Protein AF-A0A383BK73-F1 (afdb_monomer)

Structure (mmCIF, N/CA/C/O backbone):
data_AF-A0A383BK73-F1
#
_entry.id   AF-A0A383BK73-F1
#
loop_
_atom_site.group_PDB
_atom_site.id
_atom_site.type_symbol
_atom_site.label_atom_id
_atom_site.label_alt_id
_atom_site.label_comp_id
_atom_site.label_asym_id
_atom_site.label_entity_id
_atom_site.label_seq_id
_atom_site.pdbx_PDB_ins_code
_atom_site.Cartn_x
_atom_site.Cartn_y
_atom_site.Cartn_z
_atom_site.occupancy
_atom_site.B_iso_or_equiv
_atom_site.auth_seq_id
_atom_site.auth_comp_id
_atom_site.auth_asym_id
_atom_site.auth_atom_id
_atom_site.pdbx_PDB_model_num
ATOM 1 N N . MET A 1 1 ? -9.901 5.874 43.214 1.00 51.38 1 MET A N 1
ATOM 2 C CA . MET A 1 1 ? -9.232 5.054 42.184 1.00 51.38 1 MET A CA 1
ATOM 3 C C . MET A 1 1 ? -10.027 5.201 40.898 1.00 51.38 1 MET A C 1
ATOM 5 O O . MET A 1 1 ? -11.142 4.696 40.832 1.00 51.38 1 MET A O 1
ATOM 9 N N . SER A 1 2 ? -9.536 5.984 39.936 1.00 56.97 2 SER A N 1
ATOM 10 C CA . SER A 1 2 ? -10.141 6.052 38.604 1.00 56.97 2 SER A CA 1
ATOM 11 C C . SER A 1 2 ? -9.863 4.730 37.891 1.00 56.97 2 SER A C 1
ATOM 13 O O . SER A 1 2 ? -8.716 4.380 37.637 1.00 56.97 2 SER A O 1
ATOM 15 N N . ASN A 1 3 ? -10.914 3.959 37.624 1.00 64.88 3 ASN A N 1
ATOM 16 C CA . ASN A 1 3 ? -10.825 2.785 36.764 1.00 64.88 3 ASN A CA 1
ATOM 17 C C . ASN A 1 3 ? -10.771 3.287 35.320 1.00 64.88 3 ASN A C 1
ATOM 19 O O . ASN A 1 3 ? -11.818 3.482 34.699 1.00 64.88 3 ASN A O 1
ATOM 23 N N . GLU A 1 4 ? -9.573 3.561 34.808 1.00 71.62 4 GLU A N 1
ATOM 24 C CA . GLU A 1 4 ? -9.402 3.791 33.376 1.00 71.62 4 GLU A CA 1
ATOM 25 C C . GLU A 1 4 ? -9.797 2.506 32.648 1.00 71.62 4 GLU A C 1
ATOM 27 O O . GLU A 1 4 ? -9.168 1.457 32.791 1.00 71.62 4 GLU A O 1
ATOM 32 N N . LYS A 1 5 ? -10.928 2.556 31.941 1.00 78.62 5 LYS A N 1
ATOM 33 C CA . LYS A 1 5 ? -11.433 1.405 31.200 1.00 78.62 5 LYS A CA 1
ATOM 34 C C . LYS A 1 5 ? -10.514 1.183 30.006 1.00 78.62 5 LYS A C 1
ATOM 36 O O . LYS A 1 5 ? -10.494 2.000 29.090 1.00 78.62 5 LYS A O 1
ATOM 41 N N . TYR A 1 6 ? -9.776 0.075 30.020 1.00 88.06 6 TYR A N 1
ATOM 42 C CA . TYR A 1 6 ? -8.987 -0.359 28.873 1.00 88.06 6 TYR A CA 1
ATOM 43 C C . TYR A 1 6 ? -9.906 -0.528 27.661 1.00 88.06 6 TYR A C 1
ATOM 45 O O . TYR A 1 6 ? -10.879 -1.286 27.705 1.00 88.06 6 TYR A O 1
ATOM 53 N N . TYR A 1 7 ? -9.616 0.201 26.587 1.00 85.06 7 TYR A N 1
ATOM 54 C CA . TYR A 1 7 ? -10.359 0.063 25.346 1.00 85.06 7 TYR A CA 1
ATOM 55 C C . TYR A 1 7 ? -9.918 -1.216 24.635 1.00 85.06 7 TYR A C 1
ATOM 57 O O . TYR A 1 7 ? -8.772 -1.336 24.209 1.00 85.06 7 TYR A O 1
ATOM 65 N N . VAL A 1 8 ? -10.845 -2.163 24.497 1.00 89.25 8 VAL A N 1
ATOM 66 C CA . VAL A 1 8 ? -10.666 -3.330 23.633 1.00 89.25 8 VAL A CA 1
ATOM 67 C C . VAL A 1 8 ? -11.269 -2.986 22.273 1.00 89.25 8 VAL A C 1
ATOM 69 O O . VAL A 1 8 ? -12.492 -2.842 22.178 1.00 89.25 8 VAL A O 1
ATOM 72 N N . PRO A 1 9 ? -10.449 -2.824 21.223 1.00 85.12 9 PRO A N 1
ATOM 73 C CA . PRO A 1 9 ? -10.971 -2.555 19.899 1.00 85.12 9 PRO A CA 1
ATOM 74 C C . PRO A 1 9 ? -11.741 -3.762 19.370 1.00 85.12 9 PRO A C 1
ATOM 76 O O . PRO A 1 9 ? -11.393 -4.921 19.597 1.00 85.12 9 PRO A O 1
ATOM 79 N N . HIS A 1 10 ? -12.790 -3.463 18.620 1.00 87.25 10 HIS A N 1
ATOM 80 C CA . HIS A 1 10 ? -13.483 -4.432 17.791 1.00 87.25 10 HIS A CA 1
ATOM 81 C C . HIS A 1 10 ? -12.572 -4.873 16.637 1.00 87.25 10 HIS A C 1
ATOM 83 O O . HIS A 1 10 ? -11.666 -4.147 16.220 1.00 87.25 10 HIS A O 1
ATOM 89 N N . GLY A 1 11 ? -12.802 -6.088 16.135 1.00 90.31 11 GLY A N 1
ATOM 90 C CA . GLY A 1 11 ? -12.031 -6.634 15.021 1.00 90.31 11 GLY A CA 1
ATOM 91 C C . GLY A 1 11 ? -12.106 -5.733 13.788 1.00 90.31 11 GLY A C 1
ATOM 92 O O . GLY A 1 11 ? -13.166 -5.205 13.456 1.00 90.31 11 GLY A O 1
ATOM 93 N N . THR A 1 12 ? -10.974 -5.569 13.106 1.00 92.75 12 THR A N 1
ATOM 94 C CA . THR A 1 12 ? -10.857 -4.763 11.890 1.00 92.75 12 THR A CA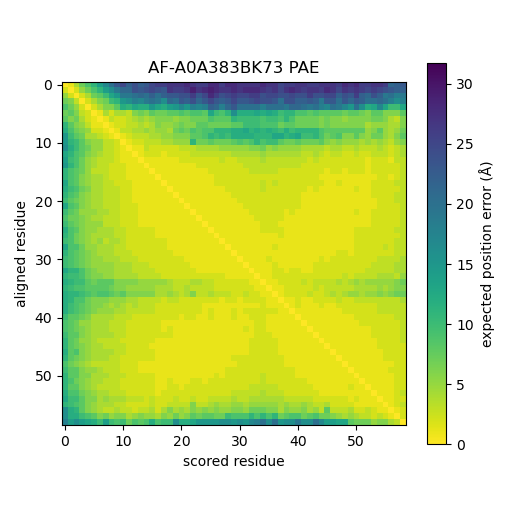 1
ATOM 95 C C . THR A 1 12 ? -10.112 -5.536 10.808 1.00 92.75 12 THR A C 1
ATOM 97 O O . THR A 1 12 ? -9.096 -6.178 11.074 1.00 92.75 12 THR A O 1
ATOM 100 N N . TYR A 1 13 ? -10.615 -5.464 9.577 1.00 94.62 13 TYR A N 1
ATOM 101 C CA . TYR A 1 13 ? -10.008 -6.107 8.408 1.00 94.62 13 TYR A CA 1
ATOM 102 C C . TYR A 1 13 ? -8.955 -5.230 7.721 1.00 94.62 13 TYR A C 1
ATOM 104 O O . TYR A 1 13 ? -8.172 -5.719 6.903 1.00 94.62 13 TYR A O 1
ATOM 112 N N . TRP A 1 14 ? -8.903 -3.943 8.068 1.00 96.19 14 TRP A N 1
ATOM 113 C CA . TRP A 1 14 ? -8.022 -2.963 7.440 1.00 96.19 14 TRP A CA 1
ATOM 114 C C . TRP A 1 14 ? -6.524 -3.335 7.445 1.00 96.19 14 TRP A C 1
ATOM 116 O O . TRP A 1 14 ? -5.888 -3.125 6.412 1.00 96.19 14 TRP A O 1
ATOM 126 N N . PRO A 1 15 ? -5.947 -3.971 8.492 1.00 95.44 15 PRO A N 1
ATOM 127 C CA . PRO A 1 15 ? -4.539 -4.388 8.474 1.00 95.44 15 PRO A CA 1
ATOM 128 C C . PRO A 1 15 ? -4.192 -5.392 7.362 1.00 95.44 15 PRO A C 1
ATOM 130 O O . PRO A 1 15 ? -3.111 -5.326 6.770 1.00 95.44 15 PRO A O 1
ATOM 133 N N . ILE A 1 16 ? -5.106 -6.317 7.049 1.00 97.44 16 ILE A N 1
ATOM 134 C CA . ILE A 1 16 ? -4.898 -7.306 5.982 1.00 97.44 16 ILE A CA 1
ATOM 135 C C . ILE A 1 16 ? -4.965 -6.609 4.622 1.00 97.44 16 ILE A C 1
ATOM 137 O O . ILE A 1 16 ? -4.095 -6.823 3.779 1.00 97.44 16 ILE A O 1
ATOM 141 N N . ILE A 1 17 ? -5.958 -5.738 4.424 1.00 97.75 17 I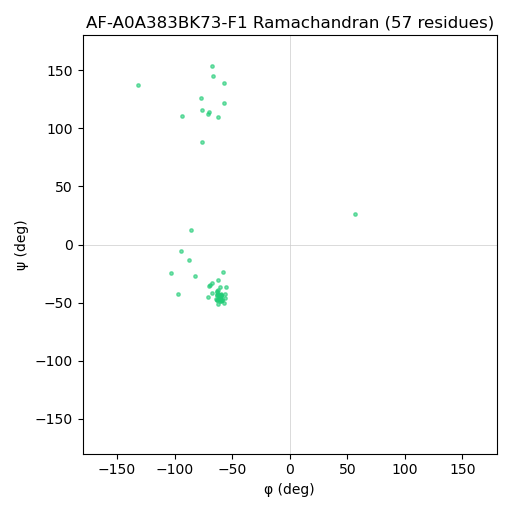LE A N 1
ATOM 142 C CA . ILE A 1 17 ? -6.114 -4.965 3.183 1.00 97.75 17 ILE A CA 1
ATOM 143 C C . ILE A 1 17 ? -4.871 -4.097 2.940 1.00 97.75 17 ILE A C 1
ATOM 145 O O . ILE A 1 17 ? -4.339 -4.083 1.830 1.00 97.75 17 ILE A O 1
ATOM 149 N N . GLY A 1 18 ? -4.362 -3.438 3.985 1.00 97.31 18 GLY A N 1
ATOM 150 C CA . GLY A 1 18 ? -3.126 -2.659 3.928 1.00 97.31 18 GLY A CA 1
ATOM 151 C C . GLY A 1 18 ? -1.917 -3.507 3.532 1.00 97.31 18 GLY A C 1
ATOM 152 O O . GLY A 1 18 ? -1.152 -3.113 2.654 1.00 97.3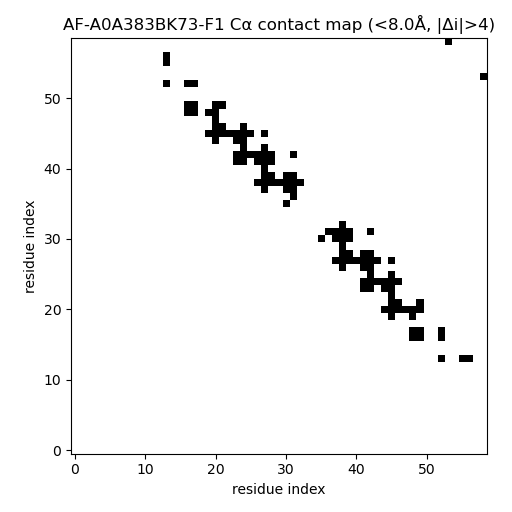1 18 GLY A O 1
ATOM 153 N N . SER A 1 19 ? -1.784 -4.705 4.108 1.00 98.25 19 SER A N 1
ATOM 154 C CA . SER A 1 19 ? -0.698 -5.639 3.777 1.00 98.25 19 SER A CA 1
ATOM 155 C C . SER A 1 19 ? -0.734 -6.054 2.301 1.00 98.25 19 SER A C 1
ATOM 157 O O . SER A 1 19 ? 0.285 -5.984 1.617 1.00 98.25 19 SER A O 1
ATOM 159 N N . VAL A 1 20 ? -1.917 -6.398 1.778 1.00 98.50 20 VAL A N 1
ATOM 160 C CA . VAL A 1 20 ? -2.113 -6.716 0.352 1.00 98.50 20 VAL A CA 1
ATOM 161 C C . VAL A 1 20 ? -1.775 -5.514 -0.534 1.00 98.50 20 VAL A C 1
ATOM 163 O O . VAL A 1 20 ? -1.089 -5.678 -1.545 1.00 98.50 20 VAL A O 1
ATOM 166 N N . GLY A 1 21 ? -2.208 -4.309 -0.155 1.00 98.44 21 GLY A N 1
ATOM 167 C CA . GLY A 1 21 ? -1.908 -3.075 -0.882 1.00 98.44 21 GLY A CA 1
ATOM 168 C C . GLY A 1 21 ? -0.408 -2.794 -0.975 1.00 98.44 21 GLY A C 1
ATOM 169 O O . GLY A 1 21 ? 0.109 -2.575 -2.071 1.00 98.44 21 GLY A O 1
ATOM 170 N N . ILE A 1 22 ? 0.308 -2.882 0.151 1.00 98.56 22 ILE A N 1
ATOM 171 C CA . ILE A 1 22 ? 1.764 -2.679 0.217 1.00 98.56 22 ILE A CA 1
ATOM 172 C C . ILE A 1 22 ? 2.503 -3.735 -0.608 1.00 98.56 22 ILE A C 1
ATOM 174 O O . ILE A 1 22 ? 3.361 -3.379 -1.419 1.00 98.56 22 ILE A O 1
ATOM 178 N N . SER A 1 23 ? 2.164 -5.019 -0.458 1.00 98.69 23 SER A N 1
ATOM 179 C CA . SER A 1 23 ? 2.787 -6.084 -1.252 1.00 98.69 23 SER A CA 1
ATOM 180 C C . SER A 1 23 ? 2.558 -5.883 -2.750 1.00 98.69 23 SER A C 1
ATOM 182 O O . SER A 1 23 ? 3.501 -5.985 -3.533 1.00 98.69 23 SER A O 1
ATOM 184 N N . THR A 1 24 ? 1.333 -5.538 -3.153 1.00 98.69 24 THR A N 1
ATOM 185 C CA . THR A 1 24 ? 0.984 -5.292 -4.561 1.00 98.69 24 THR A CA 1
ATOM 186 C C . THR A 1 24 ? 1.749 -4.095 -5.122 1.00 98.69 24 THR A C 1
ATOM 188 O O . THR A 1 24 ? 2.312 -4.183 -6.214 1.00 98.69 24 THR A O 1
ATOM 191 N N . LEU A 1 25 ? 1.840 -3.003 -4.355 1.00 98.75 25 LEU A N 1
ATOM 192 C CA . LEU A 1 25 ? 2.597 -1.813 -4.738 1.00 98.75 25 LEU A CA 1
ATOM 193 C C . LEU A 1 25 ? 4.072 -2.158 -4.972 1.00 98.75 25 LEU A C 1
ATOM 195 O O . LEU A 1 25 ? 4.636 -1.785 -6.000 1.00 98.75 25 LEU A O 1
ATOM 199 N N . PHE A 1 26 ? 4.683 -2.898 -4.044 1.00 98.62 26 PHE A N 1
ATOM 200 C CA . PHE A 1 26 ? 6.101 -3.243 -4.110 1.00 98.62 26 PHE A CA 1
ATOM 201 C C . PHE A 1 26 ? 6.415 -4.199 -5.268 1.00 98.62 26 PHE A C 1
ATOM 203 O O . PHE A 1 26 ? 7.386 -3.992 -5.997 1.00 98.62 26 PHE A O 1
ATOM 210 N N . VAL A 1 27 ? 5.564 -5.206 -5.497 1.00 98.56 27 VAL A N 1
ATOM 211 C CA . VAL A 1 27 ? 5.683 -6.119 -6.647 1.00 98.56 27 VAL A CA 1
ATOM 212 C C . VAL A 1 27 ? 5.551 -5.355 -7.962 1.00 98.56 27 VAL A C 1
ATOM 214 O O . VAL A 1 27 ? 6.356 -5.563 -8.873 1.00 98.56 27 VAL A O 1
ATOM 217 N N . GLY A 1 28 ? 4.569 -4.458 -8.069 1.00 98.50 28 GLY A N 1
ATOM 218 C CA . GLY A 1 28 ? 4.394 -3.613 -9.248 1.00 98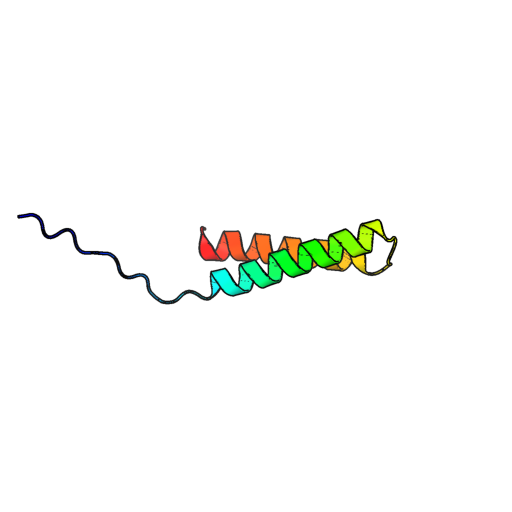.50 28 GLY A CA 1
ATOM 219 C C . GLY A 1 28 ? 5.605 -2.717 -9.502 1.00 98.50 28 GLY A C 1
ATOM 220 O O . GLY A 1 28 ? 6.121 -2.686 -10.619 1.00 98.50 28 GLY A O 1
ATOM 221 N N . PHE A 1 29 ? 6.112 -2.060 -8.457 1.00 98.56 29 PHE A N 1
ATOM 222 C CA . PHE A 1 29 ? 7.289 -1.194 -8.533 1.00 98.56 29 PHE A CA 1
ATOM 223 C C . PHE A 1 29 ? 8.540 -1.952 -8.999 1.00 98.56 29 PHE A C 1
ATOM 225 O O . PHE A 1 29 ? 9.192 -1.530 -9.955 1.00 98.56 29 PHE A O 1
ATOM 232 N N . ALA A 1 30 ? 8.833 -3.114 -8.407 1.00 98.50 30 ALA A N 1
ATOM 233 C CA . ALA A 1 30 ? 9.967 -3.946 -8.811 1.00 98.50 30 ALA A CA 1
ATOM 234 C C . ALA A 1 30 ? 9.868 -4.384 -10.285 1.00 98.50 30 ALA A C 1
ATOM 236 O O . ALA A 1 30 ? 10.842 -4.316 -11.033 1.00 98.50 30 ALA A O 1
ATOM 237 N N . ASN A 1 31 ? 8.674 -4.783 -10.734 1.00 98.44 31 ASN A N 1
ATOM 238 C CA . ASN A 1 31 ? 8.445 -5.165 -12.130 1.00 98.44 31 ASN A CA 1
ATOM 239 C C . ASN A 1 31 ? 8.535 -3.970 -13.088 1.00 98.44 31 ASN A C 1
ATOM 241 O O . ASN A 1 31 ? 9.037 -4.116 -14.203 1.00 98.44 31 ASN A O 1
ATOM 245 N N . HIS A 1 32 ? 8.107 -2.782 -12.659 1.00 98.06 32 HIS A N 1
ATOM 246 C CA . HIS A 1 32 ? 8.252 -1.563 -13.447 1.00 98.06 32 HIS A CA 1
ATOM 247 C C . HIS A 1 32 ? 9.731 -1.225 -13.690 1.00 98.06 32 HIS A C 1
ATOM 249 O O . HIS A 1 32 ? 10.107 -0.947 -14.828 1.00 98.06 32 HIS A O 1
ATOM 255 N N . MET A 1 33 ? 10.585 -1.352 -12.666 1.00 98.00 33 MET A N 1
ATOM 256 C CA . MET A 1 33 ? 12.040 -1.166 -12.797 1.00 98.00 33 MET A CA 1
ATOM 257 C C . MET A 1 33 ? 12.691 -2.181 -13.750 1.00 98.00 33 MET A C 1
ATOM 259 O O . MET A 1 33 ? 13.671 -1.870 -14.425 1.00 98.00 33 MET A O 1
ATOM 263 N N . HIS A 1 34 ? 12.130 -3.385 -13.848 1.00 98.06 34 HIS A N 1
ATOM 264 C CA . HIS A 1 34 ? 12.569 -4.415 -14.791 1.00 98.06 34 HIS A CA 1
ATOM 265 C C . HIS A 1 34 ? 11.931 -4.292 -16.185 1.00 98.06 34 HIS A C 1
ATOM 267 O O . HIS A 1 34 ? 12.062 -5.210 -16.991 1.00 98.06 34 HIS A O 1
ATOM 273 N N . HIS A 1 35 ? 11.263 -3.173 -16.493 1.00 96.69 35 HIS A N 1
ATOM 274 C CA . HIS A 1 35 ? 10.604 -2.919 -17.784 1.00 96.69 35 HIS A CA 1
ATOM 275 C C . HIS A 1 35 ? 9.560 -3.983 -18.162 1.00 96.69 35 HIS A C 1
ATOM 277 O O . HIS A 1 35 ? 9.255 -4.204 -19.335 1.00 96.69 35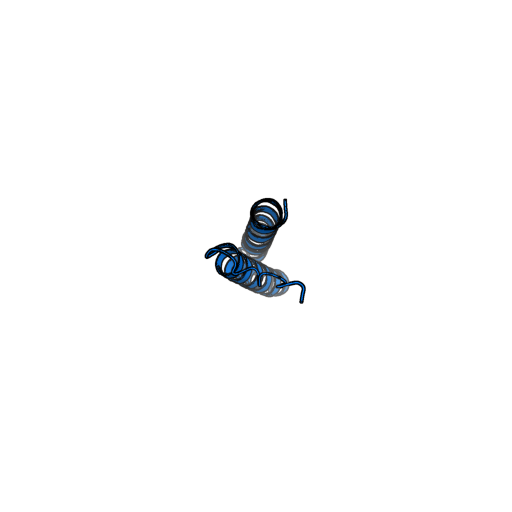 HIS A O 1
ATOM 283 N N . VAL A 1 36 ? 8.979 -4.643 -17.160 1.00 97.88 36 VAL A N 1
ATOM 284 C CA . VAL A 1 36 ? 7.915 -5.622 -17.357 1.00 97.88 36 VAL A CA 1
ATOM 285 C C . VAL A 1 36 ? 6.609 -4.871 -17.617 1.00 97.88 36 VAL A C 1
ATOM 287 O O . VAL A 1 36 ? 6.196 -4.031 -16.817 1.00 97.88 36 VAL A O 1
ATOM 290 N N . GLY A 1 37 ? 5.930 -5.187 -18.726 1.00 96.12 37 GLY A N 1
ATOM 291 C CA . GLY A 1 37 ? 4.784 -4.409 -19.223 1.00 96.12 37 GLY A CA 1
ATOM 292 C C . GLY A 1 37 ? 3.608 -4.258 -18.247 1.00 96.12 37 GLY A C 1
ATOM 293 O O . GLY A 1 37 ? 2.859 -3.289 -18.335 1.00 96.12 37 GLY A O 1
ATOM 294 N N . TRP A 1 38 ? 3.461 -5.168 -17.281 1.00 97.00 38 TRP A N 1
ATOM 295 C CA . TRP A 1 38 ? 2.403 -5.114 -16.265 1.00 97.00 38 TRP A CA 1
ATOM 296 C C . TRP A 1 38 ? 2.822 -4.440 -14.949 1.00 97.00 38 TRP A C 1
ATOM 298 O O . TRP A 1 38 ? 1.971 -4.216 -14.087 1.00 97.00 38 TRP A O 1
ATOM 308 N N . GLY A 1 39 ? 4.098 -4.068 -14.788 1.00 97.69 39 GLY A N 1
ATOM 309 C CA . GLY A 1 39 ? 4.607 -3.467 -13.552 1.00 97.69 3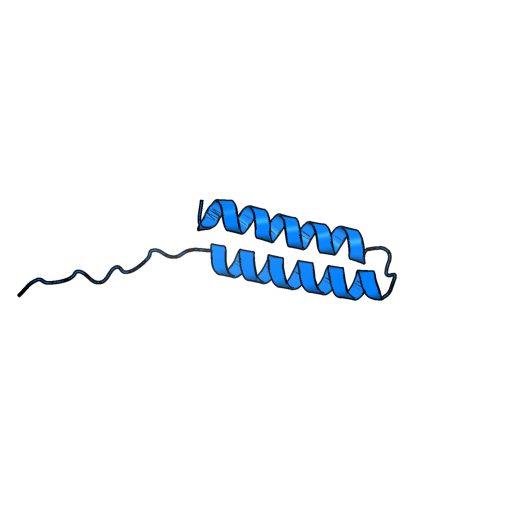9 GLY A CA 1
ATOM 310 C C . GLY A 1 39 ? 3.924 -2.144 -13.202 1.00 97.69 39 GLY A C 1
ATOM 311 O O . GLY A 1 39 ? 3.460 -1.967 -12.078 1.00 97.69 39 GLY A O 1
ATOM 312 N N . TRP A 1 40 ? 3.777 -1.244 -14.182 1.00 97.44 40 TRP A N 1
ATOM 313 C CA . TRP A 1 40 ? 3.132 0.059 -13.975 1.00 97.44 40 TRP A CA 1
ATOM 314 C C . TRP A 1 40 ? 1.652 -0.054 -13.550 1.00 97.44 40 TRP A C 1
ATOM 316 O O . TRP A 1 40 ? 1.298 0.499 -12.506 1.00 97.44 40 TRP A O 1
ATOM 326 N N . PRO A 1 41 ? 0.788 -0.812 -14.261 1.00 98.31 41 PRO A N 1
ATOM 327 C CA . PRO A 1 41 ? -0.586 -1.050 -13.815 1.00 98.31 41 PRO A CA 1
ATOM 328 C C . PRO A 1 41 ? -0.696 -1.657 -12.409 1.00 98.31 41 PRO A C 1
ATOM 330 O O . PRO A 1 41 ? -1.526 -1.215 -11.617 1.00 98.31 41 PRO A O 1
ATOM 333 N N . VAL A 1 42 ? 0.143 -2.645 -12.071 1.00 98.56 42 VAL A N 1
ATOM 334 C CA . VAL A 1 42 ? 0.091 -3.304 -10.753 1.00 98.56 42 VAL A CA 1
ATOM 335 C C . VAL A 1 42 ? 0.570 -2.381 -9.635 1.00 98.56 42 VAL A C 1
ATOM 337 O O . VAL A 1 42 ? -0.003 -2.386 -8.546 1.00 98.56 42 VAL A O 1
ATOM 340 N N . MET A 1 43 ? 1.561 -1.534 -9.905 1.00 98.50 43 MET A N 1
ATOM 341 C CA . MET A 1 43 ? 2.009 -0.519 -8.954 1.00 98.50 43 MET A CA 1
ATOM 342 C C . MET A 1 43 ? 0.871 0.456 -8.618 1.00 98.50 43 MET A C 1
ATOM 344 O O . MET A 1 43 ? 0.601 0.706 -7.443 1.00 98.50 43 MET A O 1
ATOM 348 N N . LEU A 1 44 ? 0.158 0.953 -9.637 1.00 98.62 44 LEU A N 1
A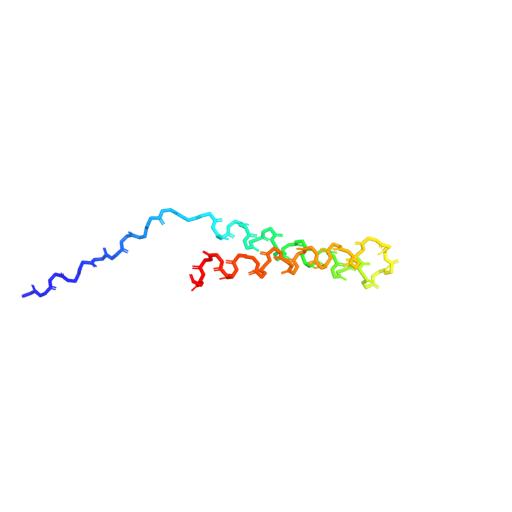TOM 349 C CA . LEU A 1 44 ? -0.994 1.838 -9.443 1.00 98.62 44 LEU A CA 1
ATOM 350 C C . LEU A 1 44 ? -2.137 1.148 -8.691 1.00 98.62 44 LEU A C 1
ATOM 352 O O . LEU A 1 44 ? -2.723 1.759 -7.803 1.00 98.62 44 LEU A O 1
ATOM 356 N N . LEU A 1 45 ? -2.409 -0.129 -8.979 1.00 98.62 45 LEU A N 1
ATOM 357 C CA . LEU A 1 45 ? -3.395 -0.917 -8.234 1.00 98.62 45 LEU A CA 1
ATOM 358 C C . LEU A 1 45 ? -3.045 -0.993 -6.741 1.00 98.62 45 LEU A C 1
ATOM 360 O O . LEU A 1 45 ? -3.901 -0.730 -5.896 1.00 98.62 45 LEU A O 1
ATOM 364 N N . GLY A 1 46 ? -1.790 -1.310 -6.408 1.00 98.56 46 GLY A N 1
ATOM 365 C CA . GLY A 1 46 ? -1.324 -1.343 -5.021 1.00 98.56 46 GLY A CA 1
ATOM 366 C C . GLY A 1 46 ? -1.479 0.007 -4.320 1.00 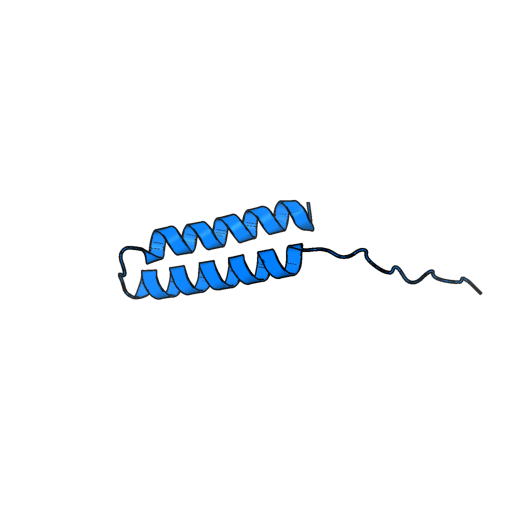98.56 46 GLY A C 1
ATOM 367 O O . GLY A 1 46 ? -1.991 0.068 -3.201 1.00 98.56 46 GLY A O 1
ATOM 368 N N . PHE A 1 47 ? -1.128 1.098 -5.005 1.00 98.62 47 PHE A N 1
ATOM 369 C CA . PHE A 1 47 ? -1.332 2.457 -4.500 1.00 98.62 47 PHE A CA 1
ATOM 370 C C . PHE A 1 47 ? -2.815 2.766 -4.241 1.00 98.62 47 PHE A C 1
ATOM 372 O O . PHE A 1 47 ? -3.156 3.284 -3.177 1.00 98.62 47 PHE A O 1
ATOM 379 N N . SER A 1 48 ? -3.711 2.405 -5.163 1.00 98.56 48 SER A N 1
ATOM 380 C CA . SER A 1 48 ? -5.156 2.592 -4.992 1.00 98.56 48 SER A CA 1
ATOM 381 C C . SER A 1 48 ? -5.719 1.802 -3.807 1.00 98.56 48 SER A C 1
ATOM 383 O O . SER A 1 48 ? -6.554 2.335 -3.078 1.00 98.56 48 SER A O 1
ATOM 385 N N . ILE A 1 49 ? -5.245 0.572 -3.570 1.00 98.44 49 ILE A N 1
ATOM 386 C CA . ILE A 1 49 ? -5.645 -0.230 -2.401 1.00 98.44 49 ILE A CA 1
ATOM 387 C C . ILE A 1 49 ? -5.208 0.458 -1.102 1.00 98.44 49 ILE A C 1
ATOM 389 O O . ILE A 1 49 ? -5.997 0.538 -0.161 1.00 98.44 49 ILE A O 1
ATOM 393 N N . ILE A 1 50 ? -3.980 0.985 -1.051 1.00 98.19 50 ILE A N 1
ATOM 394 C CA . ILE A 1 50 ? -3.477 1.718 0.121 1.00 98.19 50 ILE A CA 1
ATOM 395 C C . ILE A 1 50 ? -4.306 2.980 0.359 1.00 98.19 50 ILE A C 1
ATOM 397 O O . ILE A 1 50 ? -4.746 3.207 1.482 1.00 98.19 50 ILE A O 1
ATOM 401 N N . ALA A 1 51 ? -4.560 3.777 -0.683 1.00 97.88 51 ALA A N 1
ATOM 402 C CA . ALA A 1 51 ? -5.390 4.972 -0.570 1.00 97.88 51 ALA A CA 1
ATOM 403 C C . ALA A 1 51 ? -6.786 4.620 -0.031 1.00 97.88 51 ALA A C 1
ATOM 405 O O . ALA A 1 51 ? -7.216 5.191 0.969 1.00 97.88 51 ALA A O 1
ATOM 406 N N . PHE A 1 52 ? -7.452 3.622 -0.621 1.00 97.31 52 PHE A N 1
ATOM 407 C CA . PHE A 1 52 ? -8.750 3.130 -0.156 1.00 97.31 52 PHE A CA 1
ATOM 408 C C . PHE A 1 52 ? -8.722 2.694 1.317 1.00 97.31 52 PHE A C 1
ATOM 410 O O . PHE A 1 52 ? -9.592 3.085 2.093 1.00 97.31 52 PHE A O 1
ATOM 417 N N . MET A 1 53 ? -7.703 1.931 1.721 1.00 97.12 53 MET A N 1
ATOM 418 C CA . MET A 1 53 ? -7.536 1.493 3.106 1.00 97.12 53 MET A CA 1
ATOM 419 C C . MET A 1 53 ? -7.333 2.672 4.063 1.00 97.12 53 MET A C 1
ATOM 421 O O . MET A 1 53 ? -7.899 2.660 5.151 1.00 97.12 53 MET A O 1
ATOM 425 N N . LEU A 1 54 ? -6.557 3.691 3.682 1.00 96.00 54 LEU A N 1
ATOM 426 C CA . LEU A 1 54 ? -6.307 4.863 4.530 1.00 96.00 54 LEU A CA 1
ATOM 427 C C . LEU A 1 54 ? -7.599 5.643 4.786 1.00 96.00 54 LEU A C 1
ATOM 429 O O . LEU A 1 54 ? -7.895 5.945 5.941 1.00 96.00 54 LEU A O 1
ATOM 433 N N . PHE A 1 55 ? -8.389 5.896 3.738 1.00 95.44 55 PHE A N 1
ATOM 434 C CA . PHE A 1 55 ? -9.680 6.576 3.872 1.00 95.44 55 PHE A CA 1
ATOM 435 C C . PHE A 1 55 ? -10.719 5.738 4.624 1.00 95.44 55 PHE A C 1
ATOM 437 O O . PHE A 1 55 ? -11.545 6.304 5.324 1.00 95.44 55 PHE A O 1
ATOM 444 N N . GLY A 1 56 ? -10.690 4.409 4.500 1.00 91.88 56 GLY A N 1
ATOM 445 C CA . GLY A 1 56 ? -11.632 3.533 5.200 1.00 91.88 56 GLY A CA 1
ATOM 446 C C . GLY A 1 56 ? -11.265 3.212 6.655 1.00 91.88 56 GLY A C 1
ATOM 447 O O . GLY A 1 56 ? -12.152 2.908 7.451 1.00 91.88 56 GLY A O 1
ATOM 448 N N . TRP A 1 57 ? -9.975 3.246 7.009 1.00 92.69 57 TRP A N 1
ATOM 449 C CA . TRP A 1 57 ? -9.499 2.901 8.355 1.00 92.69 57 TRP A CA 1
ATOM 450 C C . TRP A 1 57 ? -9.281 4.125 9.250 1.00 92.69 57 TRP A C 1
ATOM 452 O O . TRP A 1 57 ? -9.611 4.073 10.433 1.00 92.69 57 TRP A O 1
ATOM 462 N N . ILE A 1 58 ? -8.684 5.194 8.716 1.00 86.06 58 ILE A N 1
ATOM 463 C CA . ILE A 1 58 ? -8.272 6.373 9.499 1.00 86.06 58 ILE A CA 1
ATOM 464 C C . ILE A 1 58 ? -9.240 7.552 9.296 1.00 86.06 58 ILE A C 1
ATOM 466 O O . ILE A 1 58 ? -9.297 8.434 10.153 1.00 86.06 58 ILE A O 1
ATOM 470 N N . GLY A 1 59 ? -9.951 7.576 8.163 1.00 70.69 59 GLY A N 1
ATOM 471 C CA . GLY A 1 59 ? -10.920 8.613 7.793 1.00 70.69 59 GLY A CA 1
ATOM 472 C C . GLY A 1 59 ? -12.228 8.558 8.567 1.00 70.69 59 GLY A C 1
ATOM 473 O O . GLY A 1 59 ? -12.635 7.451 8.986 1.00 70.69 59 GLY A O 1
#

Nearest PDB structures (foldseek):
  7sat-assembly1_D  TM=9.662E-01  e=8.103E-01  Porphyromonas gingivalis ATCC 33277
  7sax-assembly1_G  TM=9.257E-01  e=8.103E-01  Sphingobacterium wenxiniae
  7sax-assembly1_D  TM=8.687E-01  e=9.168E-01  Sphingobacterium wenxiniae
  8q1b-assembly1_c  TM=9.044E-01  e=1.103E+00  Schizosaccharomyces pombe
  2kw6-assembly1_A  TM=6.783E-01  e=6.212E+00  Homo sapiens

Secondary structure (DSSP, 8-state):
--------PPP-SHHHHHHHHHHHHHHHHHHHHTT-TTHHHHHHHHHHHHHHHHHHHT-

pLDDT: mean 93.02, std 10.31, range [51.38, 98.75]

InterPro domains:
  IPR035973 Cytochrome c oxidase subunit III-like superfamily [SSF81452] (3-58)

Solvent-accessible surface area (backbone atoms only — not comparable to full-atom values): 3338 Å² total; per-residue (Å²): 133,86,80,78,75,79,84,77,81,75,92,72,67,52,68,59,51,36,50,52,10,53,53,36,22,51,53,9,46,56,31,38,77,68,70,39,90,60,10,58,65,35,22,51,50,10,48,50,40,36,52,52,38,47,53,69,66,78,94

Radius of gyration: 17.12 Å; Cα contacts (8 Å, |Δi|>4): 60; chains: 1; bounding box: 26×16×61 Å

Organism: NCBI:txid408172

Foldseek 3Di:
DDPPDDDDDDDDPLVVLLVVLVVQLVQLCVCVVVVNPCSVVSNVVSVVSNVVSCVVPVD

Se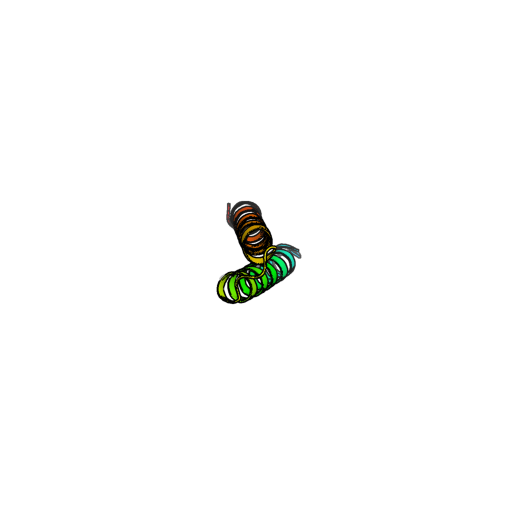quence (59 aa):
MSNEKYYVPHGTYWPIIGSVGISTLFVGFANHMHHVGWGWPVMLLGFSIIAFMLFGWIG

Mean predicted aligned error: 4.76 Å